Protein AF-A0A1D8UYF3-F1 (afdb_monomer)

Sequence (116 aa):
MKKTNLPPIASELTPRPKADLSKLRSPISASDQQVEENSRRLGAHWGATTSLDLPRSVPMASLRIVIPEYVDRDLALKAAEDRVTKQYLVLKALSDAGFRVDPQDLVEDKRKLRGR

Secondary structure (DSSP, 8-state):
-----PPPGGGTSSPPPPP-GGGSPPPP---HHHHHHHHHHHHHHTT----------PPP--------HHHHHHHHHHHHHTT--HHHHHHHHHHHTT----TTT--S-SGGGGG-

Solvent-accessible surface area (backbone atoms only — not comparable to full-atom values): 7822 Å² total; per-residue (Å²): 131,86,77,78,90,67,81,62,72,72,68,73,72,51,82,74,79,79,78,63,68,88,75,54,75,75,79,71,86,69,51,70,68,59,51,52,51,50,52,53,50,49,38,63,74,73,58,72,74,75,80,71,80,71,77,84,73,74,88,84,82,89,85,88,83,89,74,61,70,69,58,57,52,52,44,51,51,51,18,60,76,74,59,34,40,62,66,37,57,54,52,49,53,40,39,76,73,68,47,96,64,61,76,86,75,64,53,54,59,72,75,76,65,75,79,115

Foldseek 3Di:
DPDPPDPDPVVVVDPDPDDPPVPDPDDDPDDPVNVVVVVVVCCVVVPVVPPPPDPPDDDDDDDDDDDDPVVVVVLVVVLVVQVADSVLVVLVVCVVVPDDDDVVNNDRDPPVVVPD

Mean predicted aligned error: 17.07 Å

pLDDT: mean 78.76, std 14.31, range [40.91, 98.31]

Structure (mmCIF, N/CA/C/O backbone):
data_AF-A0A1D8UYF3-F1
#
_entry.id   AF-A0A1D8UYF3-F1
#
loop_
_atom_site.group_PDB
_atom_site.id
_atom_site.type_symbol
_atom_site.label_atom_id
_atom_site.label_alt_id
_atom_site.label_comp_id
_atom_site.label_asym_id
_atom_site.label_entity_id
_atom_site.label_seq_id
_atom_site.pdbx_PDB_ins_code
_atom_site.Cartn_x
_atom_site.Cartn_y
_atom_site.Cartn_z
_atom_site.occupancy
_atom_site.B_iso_or_equiv
_atom_site.auth_seq_id
_atom_site.auth_comp_id
_atom_site.auth_asym_id
_atom_site.auth_atom_id
_atom_site.pdbx_PDB_model_num
ATOM 1 N N . MET A 1 1 ? -41.875 13.178 -0.061 1.00 47.38 1 MET A N 1
ATOM 2 C CA . MET A 1 1 ? -40.648 13.686 0.596 1.00 47.38 1 MET A CA 1
ATOM 3 C C . MET A 1 1 ? -41.017 14.925 1.400 1.00 47.38 1 MET A C 1
ATOM 5 O O . MET A 1 1 ? -41.475 15.895 0.806 1.00 47.38 1 MET A O 1
ATOM 9 N N . LYS A 1 2 ? -40.934 14.880 2.738 1.00 48.88 2 LYS A N 1
ATOM 10 C CA . LYS A 1 2 ? -41.199 16.057 3.585 1.00 48.88 2 LYS A CA 1
ATOM 11 C C . LYS A 1 2 ? -40.059 17.055 3.365 1.00 48.88 2 LYS A C 1
ATOM 13 O O . LYS A 1 2 ? -38.916 16.734 3.668 1.00 48.88 2 LYS A O 1
ATOM 18 N N . LYS A 1 3 ? -40.361 18.216 2.778 1.00 57.12 3 LYS A N 1
ATOM 19 C CA . LYS A 1 3 ? -39.394 19.306 2.597 1.00 57.12 3 LYS A CA 1
ATOM 20 C C . LYS A 1 3 ? -38.932 19.751 3.985 1.00 57.12 3 LYS A C 1
ATOM 22 O O . LYS A 1 3 ? -39.763 20.098 4.821 1.00 57.12 3 LYS A O 1
ATOM 27 N N . THR A 1 4 ? -37.635 19.674 4.251 1.00 59.25 4 THR A N 1
ATOM 28 C CA . THR A 1 4 ? -37.046 20.218 5.472 1.00 59.25 4 THR A CA 1
ATOM 29 C C . THR A 1 4 ? -37.200 21.738 5.429 1.00 59.25 4 THR A C 1
ATOM 31 O O . THR A 1 4 ? -36.742 22.387 4.491 1.00 59.25 4 THR A O 1
ATOM 34 N N . ASN A 1 5 ? -37.900 22.307 6.414 1.00 69.19 5 ASN A N 1
ATOM 35 C CA . ASN A 1 5 ? -38.014 23.755 6.602 1.00 69.19 5 ASN A CA 1
ATOM 36 C C . ASN A 1 5 ? -36.675 24.278 7.135 1.00 69.19 5 ASN A C 1
ATOM 38 O O . ASN A 1 5 ? -36.508 24.492 8.333 1.00 69.19 5 ASN A O 1
ATOM 42 N N . LEU A 1 6 ? -35.694 24.401 6.248 1.00 67.62 6 LEU A N 1
ATOM 43 C CA . LEU A 1 6 ? -34.443 25.080 6.552 1.00 67.62 6 LEU A CA 1
ATOM 44 C C . LEU A 1 6 ? -34.622 26.575 6.266 1.00 67.62 6 LEU A C 1
ATOM 46 O O . LEU A 1 6 ? -35.240 26.926 5.254 1.00 67.62 6 LEU A O 1
ATOM 50 N N . PRO A 1 7 ? -34.119 27.460 7.141 1.00 69.31 7 PRO A N 1
ATOM 51 C CA . PRO A 1 7 ? -34.153 28.885 6.873 1.00 69.31 7 PRO A CA 1
ATOM 52 C C . PRO A 1 7 ? -33.343 29.198 5.600 1.00 69.31 7 PRO A C 1
ATOM 54 O O . PRO A 1 7 ? -32.319 28.563 5.339 1.00 69.31 7 PRO A O 1
ATOM 57 N N . PRO A 1 8 ? -33.799 30.153 4.774 1.00 76.31 8 PRO A N 1
ATOM 58 C CA . PRO A 1 8 ? -33.112 30.524 3.543 1.00 76.31 8 PRO A CA 1
ATOM 59 C C . PRO A 1 8 ? -31.728 31.113 3.845 1.00 76.31 8 PRO A C 1
ATOM 61 O O . PRO A 1 8 ? -31.583 31.912 4.768 1.00 76.31 8 PRO A O 1
ATOM 64 N N . ILE A 1 9 ? -30.730 30.776 3.020 1.00 68.50 9 ILE A N 1
ATOM 65 C CA . ILE A 1 9 ? -29.310 31.173 3.170 1.00 68.50 9 ILE A CA 1
ATOM 66 C C . ILE A 1 9 ? -29.142 32.695 3.329 1.00 68.50 9 ILE A C 1
ATOM 68 O O . ILE A 1 9 ? -28.274 33.162 4.058 1.00 68.50 9 ILE A O 1
ATOM 72 N N . ALA A 1 10 ? -30.026 33.489 2.716 1.00 70.25 10 ALA A N 1
ATOM 73 C CA . ALA A 1 10 ? -30.030 34.946 2.856 1.00 70.25 10 ALA A CA 1
ATOM 74 C C . ALA A 1 10 ? -30.175 35.435 4.315 1.00 70.25 10 ALA A C 1
ATOM 76 O O . ALA A 1 10 ? -29.699 36.519 4.640 1.00 70.25 10 ALA A O 1
ATOM 77 N N . SER A 1 11 ? -30.784 34.639 5.201 1.00 66.75 11 SER A N 1
ATOM 78 C CA . SER A 1 11 ? -30.917 34.957 6.631 1.00 66.75 11 SER A CA 1
ATOM 79 C C . SER A 1 11 ? -29.602 34.853 7.415 1.00 66.75 11 SER A C 1
ATOM 81 O O . SER A 1 11 ? -29.463 35.480 8.463 1.00 66.75 11 SER A O 1
ATOM 83 N N . GLU A 1 12 ? -28.608 34.123 6.902 1.00 65.62 12 GLU A N 1
ATOM 84 C CA . GLU A 1 12 ? -27.280 34.030 7.523 1.00 65.62 12 GLU A CA 1
ATOM 85 C C . GLU A 1 12 ? -26.384 35.222 7.162 1.00 65.62 12 GLU A C 1
ATOM 87 O O . GLU A 1 12 ? -25.444 35.534 7.891 1.00 65.62 12 GLU A O 1
ATOM 92 N N . LEU A 1 13 ? -26.695 35.911 6.059 1.00 73.25 13 LEU A N 1
ATOM 93 C CA . LEU A 1 13 ? -25.927 37.050 5.550 1.00 73.25 13 LEU A CA 1
ATOM 94 C C . LEU A 1 13 ? -26.319 38.379 6.205 1.00 73.25 13 LEU A C 1
ATOM 96 O O . LEU A 1 13 ? -25.588 39.363 6.085 1.00 73.25 13 LEU A O 1
ATOM 100 N N . THR A 1 14 ? -27.458 38.438 6.901 1.00 76.38 14 THR A N 1
ATOM 101 C CA . THR A 1 14 ? -27.838 39.641 7.644 1.00 76.38 14 THR A CA 1
ATOM 102 C C . THR A 1 14 ? -26.985 39.766 8.907 1.00 76.38 14 THR A C 1
ATOM 104 O O . THR A 1 14 ? -26.939 38.816 9.697 1.00 76.38 14 THR A O 1
ATOM 107 N N . PRO A 1 15 ? -26.324 40.915 9.146 1.00 76.88 15 PRO A N 1
ATOM 108 C CA . PRO A 1 15 ? -25.549 41.117 10.360 1.00 76.88 15 PRO A CA 1
ATOM 109 C C . PRO A 1 15 ? -26.462 40.951 11.576 1.00 76.88 15 PRO A C 1
ATOM 111 O O . PRO A 1 15 ? -27.499 41.609 11.687 1.00 76.88 15 PRO A O 1
ATOM 114 N N . ARG A 1 16 ? -26.088 40.045 12.486 1.00 73.62 16 ARG A N 1
ATOM 115 C CA . ARG A 1 16 ? -26.868 39.799 13.702 1.00 73.62 16 ARG A CA 1
ATOM 116 C C . ARG A 1 16 ? -26.935 41.086 14.535 1.00 73.62 16 ARG A C 1
ATOM 118 O O . ARG A 1 16 ? -25.906 41.753 14.688 1.00 73.62 16 ARG A O 1
ATOM 125 N N . PRO A 1 17 ? -28.105 41.439 15.097 1.00 79.00 17 PRO A N 1
ATOM 126 C CA . PRO A 1 17 ? -28.211 42.582 15.991 1.00 79.00 17 PRO A CA 1
ATOM 127 C C . PRO A 1 17 ? -27.254 42.388 17.169 1.00 79.00 17 PRO A C 1
ATOM 129 O O . PRO A 1 17 ? -27.201 4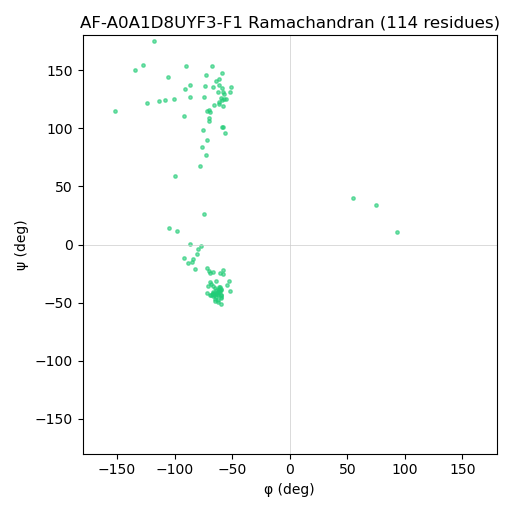1.312 17.770 1.00 79.00 17 PRO A O 1
ATOM 132 N N . LYS A 1 18 ? -26.464 43.423 17.475 1.00 77.62 18 LYS A N 1
ATOM 133 C CA . LYS A 1 18 ? -25.533 43.392 18.606 1.00 77.62 18 LYS A CA 1
ATOM 134 C C . LYS A 1 18 ? -26.335 43.165 19.887 1.00 77.62 18 LYS A C 1
ATOM 136 O O . LYS A 1 18 ? -27.278 43.905 20.159 1.00 77.62 18 LYS A O 1
ATOM 141 N N . ALA A 1 19 ? -25.965 42.141 20.653 1.00 78.81 19 ALA A N 1
ATOM 142 C CA . 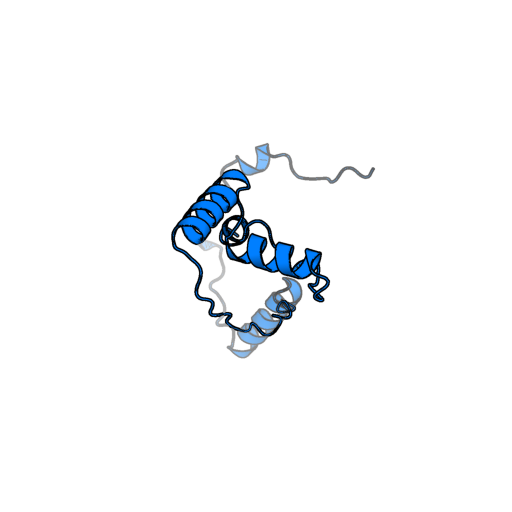ALA A 1 19 ? -26.573 41.896 21.952 1.00 78.81 19 ALA A CA 1
ATOM 143 C C . ALA A 1 19 ? -26.285 43.085 22.877 1.00 78.81 19 ALA A C 1
ATOM 145 O O . ALA A 1 19 ? -25.147 43.546 22.979 1.00 78.81 19 ALA A O 1
ATOM 146 N N . ASP A 1 20 ? -27.324 43.584 23.536 1.00 80.94 20 ASP A N 1
ATOM 147 C CA . ASP A 1 20 ? -27.201 44.656 24.514 1.00 80.94 20 ASP A CA 1
ATOM 148 C C . ASP A 1 20 ? -26.600 44.084 25.802 1.00 80.94 20 ASP A C 1
ATOM 150 O O . ASP A 1 20 ? -27.286 43.447 26.604 1.00 80.94 20 ASP A O 1
ATOM 154 N N . LEU A 1 21 ? -25.289 44.272 25.968 1.00 74.81 21 LEU A N 1
ATOM 155 C CA . LEU A 1 21 ? -24.515 43.702 27.072 1.00 74.81 21 LEU A CA 1
ATOM 156 C C . LEU A 1 21 ? -25.013 44.174 28.446 1.00 74.81 21 LEU A C 1
ATOM 158 O O . LEU A 1 21 ? -24.851 43.457 29.426 1.00 74.81 21 LEU A O 1
ATOM 162 N N . SER A 1 22 ? -25.664 45.342 28.511 1.00 73.81 22 SER A N 1
ATOM 163 C CA . SER A 1 22 ? -26.217 45.904 29.751 1.00 73.81 22 SER A CA 1
ATOM 164 C C . SER A 1 22 ? -27.433 45.137 30.283 1.00 73.81 22 SER A C 1
ATOM 166 O O . SER A 1 22 ? -27.729 45.184 31.476 1.00 73.81 22 SER A O 1
ATOM 168 N N . LYS A 1 23 ? -28.133 44.407 29.404 1.00 77.38 23 LYS A N 1
ATOM 169 C CA . LYS A 1 23 ? -29.309 43.589 29.740 1.00 77.38 23 LYS A CA 1
ATOM 170 C C . LYS A 1 23 ? -28.953 42.149 30.089 1.00 77.38 23 LYS A C 1
ATOM 172 O O . LYS A 1 23 ? -29.809 41.406 30.572 1.00 77.38 23 LYS A O 1
ATOM 177 N N . LEU A 1 24 ? -27.715 41.734 29.829 1.00 72.38 24 LEU A N 1
ATOM 178 C CA . LEU A 1 24 ? -27.242 40.414 30.213 1.00 72.38 24 LEU A CA 1
ATOM 179 C C . LEU A 1 24 ? -27.061 40.406 31.731 1.00 72.38 24 LEU A C 1
ATOM 181 O O . LEU A 1 24 ? -26.239 41.141 32.274 1.00 72.38 24 LEU A O 1
ATOM 185 N N . ARG A 1 25 ? -27.856 39.586 32.429 1.00 71.75 25 ARG A N 1
ATOM 186 C CA . ARG A 1 25 ? -27.664 39.372 33.866 1.00 71.75 25 ARG A CA 1
ATOM 187 C C . ARG A 1 25 ? -26.244 38.868 34.092 1.00 71.75 25 ARG A C 1
ATOM 189 O O . ARG A 1 25 ? -25.825 37.904 33.452 1.00 71.75 25 ARG A O 1
ATOM 196 N N . SER A 1 26 ? -25.534 39.512 35.016 1.00 64.56 26 SER A N 1
ATOM 197 C CA . SER A 1 26 ? -24.263 39.016 35.532 1.00 64.56 26 SER A CA 1
ATOM 198 C C . SER A 1 26 ? -24.455 37.560 35.960 1.00 64.56 26 SER A C 1
ATOM 200 O O . SER A 1 26 ? -25.485 37.257 36.576 1.00 64.56 26 SER A O 1
ATOM 202 N N . PRO A 1 27 ? -23.528 36.651 35.623 1.00 62.53 27 PRO A N 1
ATOM 203 C CA . PRO A 1 27 ? -23.661 35.269 36.034 1.00 62.53 27 PRO A CA 1
ATOM 204 C C . PRO A 1 27 ? -23.736 35.241 37.559 1.00 62.53 27 PRO A C 1
ATOM 206 O O . PRO A 1 27 ? -22.832 35.706 38.252 1.00 62.53 27 PRO A O 1
ATOM 209 N N . ILE A 1 28 ? -24.853 34.728 38.074 1.00 69.25 28 ILE A N 1
ATOM 210 C CA . ILE A 1 28 ? -24.930 34.251 39.452 1.00 69.25 28 ILE A CA 1
ATOM 211 C C . ILE A 1 28 ? -23.747 33.296 39.602 1.00 69.25 28 ILE A C 1
ATOM 213 O O . ILE A 1 28 ? -23.539 32.468 38.714 1.00 69.25 28 ILE A O 1
ATOM 217 N N . SER A 1 29 ? -22.953 33.443 40.663 1.00 69.06 29 SER A N 1
ATOM 218 C CA . SER A 1 29 ? -21.862 32.518 40.965 1.00 69.06 29 SER A CA 1
ATOM 219 C C . SER A 1 29 ? -22.448 31.110 41.070 1.00 69.06 29 SER A C 1
ATOM 221 O O . SER A 1 29 ? -23.037 30.753 42.091 1.00 69.06 29 SER A O 1
ATOM 223 N N . ALA A 1 30 ? -22.378 30.350 39.980 1.00 71.81 30 ALA A N 1
ATOM 224 C CA . ALA A 1 30 ? -22.796 28.965 39.966 1.00 71.81 30 ALA A CA 1
ATOM 225 C C . ALA A 1 30 ? -21.827 28.203 40.865 1.00 71.81 30 ALA A C 1
ATOM 227 O O . ALA A 1 30 ? -20.619 28.435 40.806 1.00 71.81 30 ALA A O 1
ATOM 228 N N . SER A 1 31 ? -22.352 27.332 41.719 1.00 84.56 31 SER A N 1
ATOM 229 C CA . SER A 1 31 ? -21.483 26.480 42.521 1.00 84.56 31 SER A CA 1
ATOM 230 C C . SER A 1 31 ? -20.759 25.480 41.620 1.00 84.56 31 SER A C 1
ATOM 232 O O . SER A 1 31 ? -21.281 25.083 40.575 1.00 84.56 31 SER A O 1
ATOM 234 N N . ASP A 1 32 ? -19.584 25.020 42.047 1.00 83.31 32 ASP A N 1
ATOM 235 C CA . ASP A 1 32 ? -18.798 24.034 41.294 1.00 83.31 32 ASP A CA 1
ATOM 236 C C . ASP A 1 32 ? -19.615 22.773 40.967 1.00 83.31 32 ASP A C 1
ATOM 238 O O . ASP A 1 32 ? -19.527 22.232 39.867 1.00 83.31 32 ASP A O 1
ATOM 242 N N . GLN A 1 33 ? -20.512 22.370 41.873 1.00 86.62 33 GLN A N 1
ATOM 243 C CA . GLN A 1 33 ? -21.431 21.249 41.661 1.00 86.62 33 GLN A CA 1
ATOM 244 C C . GLN A 1 33 ? -22.403 21.490 40.496 1.00 86.62 33 GLN A C 1
ATOM 246 O O . GLN A 1 33 ? -22.627 20.599 39.677 1.00 86.62 33 GLN A O 1
ATOM 251 N N . GLN A 1 34 ? -22.955 22.701 40.381 1.00 85.00 34 GLN A N 1
ATOM 252 C CA . GLN A 1 34 ? -23.856 23.060 39.281 1.00 85.00 34 GLN A CA 1
ATOM 253 C C . GLN A 1 34 ? -23.118 23.113 37.941 1.00 85.00 34 GLN A C 1
ATOM 255 O O . GLN A 1 34 ? -23.689 22.781 36.898 1.00 85.00 34 GLN A O 1
ATOM 260 N N . VAL A 1 35 ? -21.850 23.526 37.957 1.00 83.62 35 VAL A N 1
ATOM 261 C CA . VAL A 1 35 ? -20.993 23.537 36.767 1.00 83.62 35 VAL A CA 1
ATOM 262 C C . VAL A 1 35 ? -20.683 22.110 36.319 1.00 83.62 35 VAL A C 1
ATOM 264 O O . VAL A 1 35 ? -20.782 21.810 35.127 1.00 83.62 35 VAL A O 1
ATOM 267 N N . GLU A 1 36 ? -20.364 21.215 37.252 1.00 85.44 36 GLU A N 1
ATOM 268 C CA . GLU A 1 36 ? -20.029 19.822 36.953 1.00 85.44 36 GLU A CA 1
ATOM 269 C C . GLU A 1 36 ? -21.231 19.046 36.389 1.00 85.44 36 GLU A C 1
ATOM 271 O O . GLU A 1 36 ? -21.113 18.348 35.376 1.00 85.44 36 GLU A O 1
ATOM 276 N N . GLU A 1 37 ? -22.417 19.229 36.973 1.00 87.50 37 GLU A N 1
ATOM 277 C CA . GLU A 1 37 ? -23.647 18.585 36.504 1.00 87.50 37 GLU A CA 1
ATOM 278 C C . GLU A 1 37 ? -24.072 19.092 35.117 1.00 87.50 37 GLU A C 1
ATOM 280 O O . GLU A 1 37 ? -24.390 18.291 34.230 1.00 87.50 37 GLU A O 1
ATOM 285 N N . ASN A 1 38 ? -23.996 20.408 34.878 1.00 85.38 38 ASN A N 1
ATOM 286 C CA . ASN A 1 38 ? -24.252 20.982 33.555 1.00 85.38 38 ASN A CA 1
ATOM 287 C C . ASN A 1 38 ? -23.242 20.495 32.514 1.00 85.38 38 ASN A C 1
ATOM 289 O O . ASN A 1 38 ? -23.633 20.162 31.395 1.00 85.38 38 ASN A O 1
ATOM 293 N N . SER A 1 39 ? -21.962 20.401 32.880 1.00 85.25 39 SER A N 1
ATOM 294 C CA . SER A 1 39 ? -20.909 19.900 31.991 1.00 85.25 39 SER A CA 1
ATOM 295 C C . SER A 1 39 ? -21.162 18.444 31.600 1.00 85.25 39 SER A C 1
ATOM 297 O O . SER A 1 39 ? -21.093 18.098 30.419 1.00 85.25 39 SER A O 1
ATOM 299 N N . ARG A 1 40 ? -21.552 17.598 32.563 1.00 83.31 40 ARG A N 1
ATOM 300 C CA . ARG A 1 40 ? -21.904 16.193 32.313 1.00 83.31 40 ARG A CA 1
ATOM 301 C C . ARG A 1 40 ? -23.138 16.069 31.419 1.00 83.31 40 ARG A C 1
ATOM 303 O O . ARG A 1 40 ? -23.133 15.295 30.462 1.00 83.31 40 ARG A O 1
ATOM 310 N N . ARG A 1 41 ? -24.180 16.858 31.695 1.00 83.75 41 ARG A N 1
ATOM 311 C CA . ARG A 1 41 ? -25.420 16.876 30.908 1.00 83.75 41 ARG A CA 1
ATOM 312 C C . ARG A 1 41 ? -25.180 17.341 29.472 1.00 83.75 41 ARG A C 1
ATOM 314 O O . ARG A 1 41 ? -25.723 16.739 28.550 1.00 83.75 41 ARG A O 1
ATOM 321 N N . LEU A 1 42 ? -24.360 18.373 29.272 1.00 78.12 42 LEU A N 1
ATOM 322 C CA . LEU A 1 42 ? -23.981 18.855 27.942 1.00 78.12 42 LEU A CA 1
ATOM 323 C C . LEU A 1 42 ? -23.124 17.831 27.194 1.00 78.12 42 LEU A C 1
ATOM 325 O O . LEU A 1 42 ? -23.398 17.568 26.026 1.00 78.12 42 LEU A O 1
ATOM 329 N N . GLY A 1 43 ? -22.156 17.201 27.863 1.00 74.50 43 GLY A N 1
ATOM 330 C CA . GLY A 1 43 ? -21.342 16.135 27.271 1.00 74.50 43 GLY A CA 1
ATOM 331 C C . GLY A 1 43 ? -22.174 14.934 26.812 1.00 74.50 43 GLY A C 1
ATOM 332 O O . GLY A 1 43 ? -21.938 14.401 25.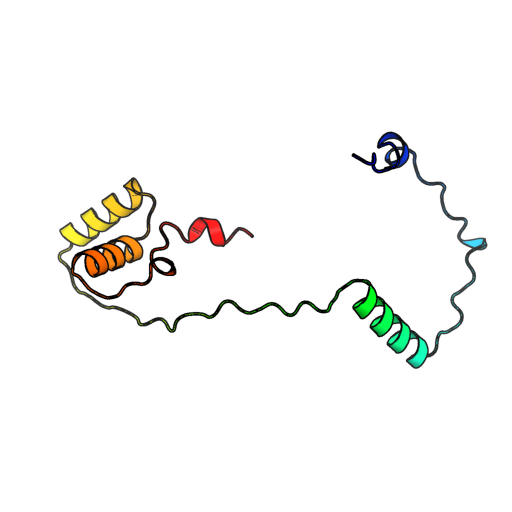729 1.00 74.50 43 GLY A O 1
ATOM 333 N N . ALA A 1 44 ? -23.195 14.553 27.586 1.00 77.25 44 ALA A N 1
ATOM 334 C CA . ALA A 1 44 ? -24.129 13.491 27.214 1.00 77.25 44 ALA A CA 1
ATOM 335 C C . ALA A 1 44 ? -25.084 13.909 26.081 1.00 77.25 44 ALA A C 1
ATOM 337 O O . ALA A 1 44 ? -25.331 13.133 25.162 1.00 77.25 44 ALA A O 1
ATOM 338 N N . HIS A 1 45 ? -25.613 15.137 26.124 1.00 73.94 45 HIS A N 1
ATOM 339 C CA . HIS A 1 45 ? -26.584 15.621 25.139 1.00 73.94 45 HIS A CA 1
ATOM 340 C C . HIS A 1 45 ? -25.964 15.878 23.759 1.00 73.94 45 HIS A C 1
ATOM 342 O O . HIS A 1 45 ? -26.600 15.606 22.745 1.00 73.94 45 HIS A O 1
ATOM 348 N N . TRP A 1 46 ? -24.719 16.360 23.719 1.00 69.31 46 TRP A N 1
ATOM 349 C CA . TRP A 1 46 ? -23.997 16.677 22.482 1.00 69.31 46 TRP A CA 1
ATOM 350 C C . TRP A 1 46 ? -23.038 15.568 22.026 1.00 69.31 46 TRP A C 1
ATOM 352 O O . TRP A 1 46 ? -22.256 15.772 21.102 1.00 69.31 46 TRP A O 1
ATOM 362 N N . GLY A 1 47 ? -23.130 14.376 22.626 1.00 56.19 47 GLY A N 1
ATOM 363 C CA . GLY A 1 47 ? -22.517 13.167 22.079 1.00 56.19 47 GLY A CA 1
ATOM 364 C C . GLY A 1 47 ? -21.001 13.072 22.249 1.00 56.19 47 GLY A C 1
ATOM 365 O O . GLY A 1 47 ? -20.340 12.463 21.415 1.00 56.19 47 GLY A O 1
ATOM 366 N N . ALA A 1 48 ? -20.437 13.590 23.343 1.00 56.88 48 ALA A N 1
ATOM 367 C CA . ALA A 1 48 ? -19.032 13.362 23.702 1.00 56.88 48 ALA A CA 1
ATOM 368 C C . ALA A 1 48 ? -18.778 11.941 24.256 1.00 56.88 48 ALA A C 1
ATOM 370 O O . ALA A 1 48 ? -17.856 11.721 25.038 1.00 56.88 48 ALA A O 1
ATOM 371 N N . THR A 1 49 ? -19.600 10.959 23.882 1.00 53.59 49 THR A N 1
ATOM 372 C CA . THR A 1 4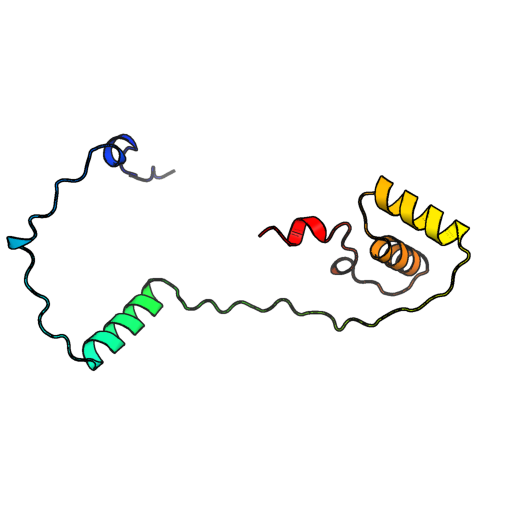9 ? -19.345 9.538 24.145 1.00 53.59 49 THR A CA 1
ATOM 373 C C . THR A 1 49 ? -18.774 8.904 22.884 1.00 53.59 49 THR A C 1
ATOM 375 O O . THR A 1 49 ? -19.345 7.989 22.298 1.00 53.59 49 THR A O 1
ATOM 378 N N . THR A 1 50 ? -17.638 9.424 22.425 1.00 57.53 50 THR A N 1
ATOM 379 C CA . THR A 1 50 ? -16.892 8.836 21.314 1.00 57.53 50 THR A CA 1
ATOM 380 C C . THR A 1 50 ? -16.156 7.603 21.839 1.00 57.53 50 THR A C 1
ATOM 382 O O . THR A 1 50 ? -14.989 7.671 22.215 1.00 57.53 50 THR A O 1
ATOM 385 N N . SER A 1 51 ? -16.836 6.458 21.904 1.00 60.25 51 SER A N 1
ATOM 386 C CA . SER A 1 51 ? -16.127 5.177 21.918 1.00 60.25 51 SER A CA 1
ATOM 387 C C . SER A 1 51 ? -15.578 4.969 20.509 1.00 60.25 51 SER A C 1
ATOM 389 O O . SER A 1 51 ? -16.255 4.486 19.609 1.00 60.25 51 SER A O 1
ATOM 391 N N . LEU A 1 52 ? -14.362 5.461 20.279 1.00 60.62 52 LEU A N 1
ATOM 392 C CA . LEU A 1 52 ? -13.607 5.108 19.086 1.00 60.62 52 LEU A CA 1
ATOM 393 C C . LEU A 1 52 ? -13.193 3.648 19.250 1.00 60.62 52 LEU A C 1
ATOM 395 O O . LEU A 1 52 ? -12.300 3.349 20.043 1.00 60.62 52 LEU A O 1
ATOM 399 N N . ASP A 1 53 ? -13.840 2.752 18.508 1.00 60.75 53 ASP A N 1
ATOM 400 C CA . ASP A 1 53 ? -13.295 1.422 18.265 1.00 60.75 53 ASP A CA 1
ATOM 401 C C . ASP A 1 53 ? -11.927 1.613 17.608 1.00 60.75 53 ASP A C 1
ATOM 403 O O . ASP A 1 53 ? -11.811 1.962 16.430 1.00 60.75 53 ASP A O 1
ATOM 407 N N . LEU A 1 54 ? -10.873 1.462 18.409 1.00 63.12 54 LEU A N 1
ATOM 408 C CA . LEU A 1 54 ? -9.506 1.498 17.918 1.00 63.12 54 LEU A CA 1
ATOM 409 C C . LEU A 1 54 ? -9.391 0.405 16.848 1.00 63.12 54 LEU A C 1
ATOM 411 O O . LEU A 1 54 ? -9.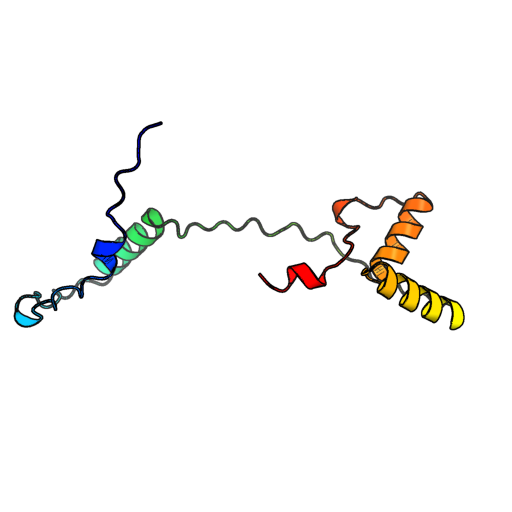725 -0.751 17.137 1.00 63.12 54 LEU A O 1
ATOM 415 N N . PRO A 1 55 ? -8.945 0.728 15.620 1.00 62.09 55 PRO A N 1
ATOM 416 C CA . PRO A 1 55 ? -8.771 -0.290 14.600 1.00 62.09 55 PRO A CA 1
ATOM 417 C C . PRO A 1 55 ? -7.840 -1.364 15.164 1.00 62.09 55 PRO A C 1
ATOM 419 O O . PRO A 1 55 ? -6.752 -1.052 15.655 1.00 62.09 55 PRO A O 1
ATOM 422 N N . ARG A 1 56 ? -8.285 -2.628 15.144 1.00 60.78 56 ARG A N 1
ATOM 423 C CA . ARG A 1 56 ? -7.461 -3.767 15.565 1.00 60.78 56 ARG A CA 1
ATOM 424 C C . ARG A 1 56 ? -6.211 -3.794 14.689 1.00 60.78 56 ARG A C 1
ATOM 426 O O . ARG A 1 56 ? -6.263 -4.232 13.546 1.00 60.78 56 ARG A O 1
ATOM 433 N N . SER A 1 57 ? -5.096 -3.302 15.221 1.00 64.88 57 SER A N 1
ATOM 434 C CA . SER A 1 57 ? -3.803 -3.404 14.556 1.00 64.88 57 SER A CA 1
ATOM 435 C C . SER A 1 57 ? -3.376 -4.864 14.581 1.00 64.88 57 SER A C 1
ATOM 437 O O . SER A 1 57 ? -3.130 -5.418 15.653 1.00 64.88 57 SER A O 1
ATOM 439 N N . VAL A 1 58 ? -3.265 -5.485 13.409 1.00 76.94 58 VAL A N 1
ATOM 440 C CA . VAL A 1 58 ? -2.604 -6.786 13.277 1.00 76.94 58 VAL A CA 1
ATOM 441 C C . VAL A 1 58 ? -1.156 -6.624 13.771 1.00 76.94 58 VAL A C 1
ATOM 443 O O . VAL A 1 58 ? -0.516 -5.614 13.448 1.00 76.94 58 VAL A O 1
ATOM 446 N N . PRO A 1 59 ? -0.624 -7.542 14.598 1.00 83.19 59 PRO A N 1
ATOM 447 C CA . PRO A 1 59 ? 0.767 -7.474 15.028 1.00 83.19 59 PRO A CA 1
ATOM 448 C C . PRO A 1 59 ? 1.692 -7.579 13.808 1.00 83.19 59 PRO A C 1
ATOM 450 O O . PRO A 1 59 ? 1.619 -8.533 13.037 1.00 83.19 59 PRO A O 1
ATOM 453 N N . MET A 1 60 ? 2.553 -6.578 13.620 1.00 83.75 60 MET A N 1
ATOM 454 C CA . MET A 1 60 ? 3.466 -6.504 12.478 1.00 83.75 60 MET A CA 1
ATOM 455 C C . MET A 1 60 ? 4.807 -7.168 12.806 1.00 83.75 60 MET A C 1
ATOM 457 O O . MET A 1 60 ? 5.407 -6.882 13.842 1.00 83.75 60 MET A O 1
ATOM 461 N N . ALA A 1 61 ? 5.311 -7.997 11.891 1.00 87.62 61 ALA A N 1
ATOM 462 C CA . ALA A 1 61 ? 6.664 -8.549 11.939 1.00 87.62 61 ALA A CA 1
ATOM 463 C C . ALA A 1 61 ? 7.573 -7.858 10.907 1.00 87.62 61 ALA A C 1
ATOM 465 O O . ALA A 1 61 ? 7.136 -7.516 9.808 1.00 87.62 61 ALA A O 1
ATOM 466 N N . SER A 1 62 ? 8.851 -7.651 11.244 1.00 88.88 62 SER A N 1
ATOM 467 C CA . SER A 1 62 ? 9.832 -7.082 10.311 1.00 88.88 62 SER A CA 1
ATOM 468 C C . SER A 1 62 ? 10.472 -8.175 9.456 1.00 88.88 62 SER A C 1
ATOM 470 O O . SER A 1 62 ? 11.053 -9.111 10.006 1.00 88.88 62 SER A O 1
ATOM 472 N N . LEU A 1 63 ? 10.451 -8.020 8.132 1.00 89.50 63 LEU A N 1
ATOM 473 C CA . LEU A 1 63 ? 11.141 -8.906 7.194 1.00 89.50 63 LEU A CA 1
ATOM 474 C C . LEU A 1 63 ? 12.464 -8.269 6.737 1.00 89.50 63 LEU A C 1
ATOM 476 O O . LEU A 1 63 ? 12.467 -7.150 6.226 1.00 89.50 63 LEU A O 1
ATOM 480 N N . ARG A 1 64 ? 13.586 -8.980 6.907 1.00 93.31 64 ARG A N 1
ATOM 481 C CA . ARG A 1 64 ? 14.904 -8.595 6.372 1.00 93.31 64 ARG A CA 1
ATOM 482 C C . ARG A 1 64 ? 15.333 -9.606 5.315 1.00 93.31 64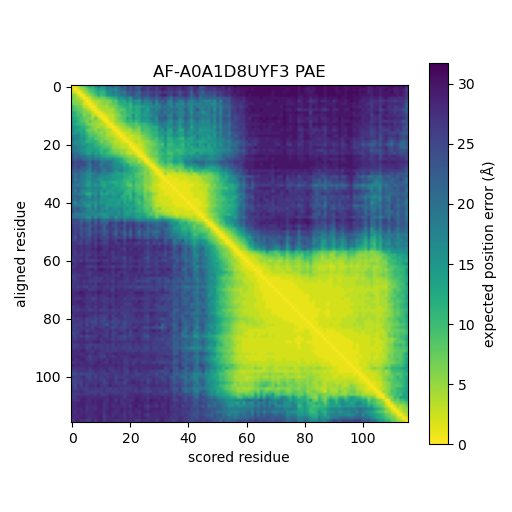 ARG A C 1
ATOM 484 O O . ARG A 1 64 ? 15.418 -10.791 5.616 1.00 93.31 64 ARG A O 1
ATOM 491 N N . ILE A 1 65 ? 15.617 -9.129 4.107 1.00 91.94 65 ILE A N 1
ATOM 492 C CA . ILE A 1 65 ? 16.094 -9.943 2.984 1.00 91.94 65 ILE A CA 1
ATOM 493 C C . ILE A 1 65 ? 17.264 -9.243 2.294 1.00 91.94 65 ILE A C 1
ATOM 495 O O . ILE A 1 65 ? 17.339 -8.015 2.292 1.00 91.94 65 ILE A O 1
ATOM 499 N N . VAL A 1 66 ? 18.169 -10.031 1.716 1.00 96.31 66 VAL A N 1
ATOM 500 C CA . VAL A 1 66 ? 19.257 -9.546 0.861 1.00 96.31 66 VAL A CA 1
ATOM 501 C C . VAL A 1 66 ? 18.924 -9.959 -0.564 1.00 96.31 66 VAL A C 1
ATOM 503 O O . VAL A 1 66 ? 18.694 -11.137 -0.826 1.00 96.31 66 VAL A O 1
ATOM 506 N N . ILE A 1 67 ? 18.877 -8.987 -1.467 1.00 95.94 67 ILE A N 1
ATOM 507 C CA . ILE A 1 67 ? 18.583 -9.195 -2.885 1.00 95.94 67 ILE A CA 1
ATOM 508 C C . ILE A 1 67 ? 19.677 -8.543 -3.735 1.00 95.94 67 ILE A C 1
ATOM 510 O O . ILE A 1 67 ? 20.326 -7.603 -3.266 1.00 95.94 67 ILE A O 1
ATOM 514 N N . PRO A 1 68 ? 19.904 -9.015 -4.972 1.00 98.31 68 PRO A N 1
ATOM 515 C CA . PRO A 1 68 ? 20.800 -8.335 -5.894 1.00 98.31 68 PRO A CA 1
ATOM 516 C C . PRO A 1 68 ? 20.349 -6.896 -6.159 1.00 98.31 68 PRO A C 1
ATOM 518 O O . PRO A 1 68 ? 19.154 -6.607 -6.209 1.00 98.31 68 PRO A O 1
ATOM 521 N N . GLU A 1 69 ? 21.308 -6.001 -6.390 1.00 97.75 69 GLU A N 1
ATOM 522 C CA . GLU A 1 69 ? 21.028 -4.571 -6.553 1.00 97.75 69 GLU A CA 1
ATOM 523 C C . GLU A 1 69 ? 20.081 -4.282 -7.725 1.00 97.75 69 GLU A C 1
ATOM 525 O O . GLU A 1 69 ? 19.190 -3.443 -7.612 1.00 97.75 69 GLU A O 1
ATOM 530 N N . TYR A 1 70 ? 20.226 -5.011 -8.835 1.00 97.75 70 TYR A N 1
ATOM 531 C CA . TYR A 1 70 ? 19.349 -4.847 -9.995 1.00 97.75 70 TYR A CA 1
ATOM 532 C C . TYR A 1 70 ? 17.884 -5.156 -9.654 1.00 97.75 70 TYR A C 1
ATOM 534 O O . TYR A 1 70 ? 16.997 -4.426 -10.082 1.00 97.75 70 TYR A O 1
ATOM 542 N N . VAL A 1 71 ? 17.633 -6.153 -8.798 1.00 97.19 71 VAL A N 1
ATOM 543 C CA . VAL A 1 71 ? 16.276 -6.502 -8.354 1.00 97.19 71 VAL A CA 1
ATOM 544 C C . VAL A 1 71 ? 15.683 -5.381 -7.507 1.00 97.19 71 VAL A C 1
ATOM 546 O O . VAL A 1 71 ? 14.513 -5.053 -7.672 1.00 97.19 71 VAL A O 1
ATOM 549 N N . ASP A 1 72 ? 16.467 -4.759 -6.620 1.00 96.44 72 ASP A N 1
ATOM 550 C CA . ASP A 1 72 ? 15.960 -3.643 -5.810 1.00 96.44 72 ASP A CA 1
ATOM 551 C C . ASP A 1 72 ? 15.587 -2.423 -6.666 1.00 96.44 72 ASP A C 1
ATOM 553 O O . ASP A 1 72 ? 14.583 -1.752 -6.389 1.00 96.44 72 ASP A O 1
ATOM 557 N N . ARG A 1 73 ? 16.367 -2.156 -7.723 1.00 97.12 73 ARG A N 1
ATOM 558 C CA . ARG A 1 73 ? 16.079 -1.091 -8.693 1.00 97.12 73 ARG A CA 1
ATOM 559 C C . ARG A 1 73 ? 14.796 -1.382 -9.467 1.00 97.12 73 ARG A C 1
ATOM 561 O O . ARG A 1 73 ? 13.922 -0.517 -9.509 1.00 97.12 73 ARG A O 1
ATOM 568 N N . ASP A 1 74 ? 14.644 -2.593 -9.998 1.00 97.31 74 ASP A N 1
ATOM 569 C CA . ASP A 1 74 ? 13.435 -3.002 -10.723 1.00 97.31 74 ASP A CA 1
ATOM 570 C C . ASP A 1 74 ? 12.195 -2.931 -9.820 1.00 97.31 74 ASP A C 1
ATOM 572 O O . ASP A 1 74 ? 11.144 -2.427 -10.219 1.00 97.31 74 ASP A O 1
ATOM 576 N N . LEU A 1 75 ? 12.332 -3.343 -8.557 1.00 95.69 75 LEU A N 1
ATOM 577 C CA . LEU A 1 75 ? 11.257 -3.291 -7.568 1.00 95.69 75 LEU A CA 1
ATOM 578 C C . LEU A 1 75 ? 10.873 -1.842 -7.225 1.00 95.69 75 LEU A C 1
ATOM 580 O O . LEU A 1 75 ? 9.694 -1.542 -7.030 1.00 95.69 75 LEU A O 1
ATOM 584 N N . ALA A 1 76 ? 11.841 -0.920 -7.189 1.00 94.56 76 ALA A N 1
ATOM 585 C CA . ALA A 1 76 ? 11.579 0.509 -7.021 1.00 94.56 76 ALA A CA 1
ATOM 586 C C . ALA A 1 76 ? 10.846 1.119 -8.226 1.00 94.56 76 ALA A C 1
ATOM 588 O O . ALA A 1 76 ? 9.891 1.872 -8.030 1.00 94.56 76 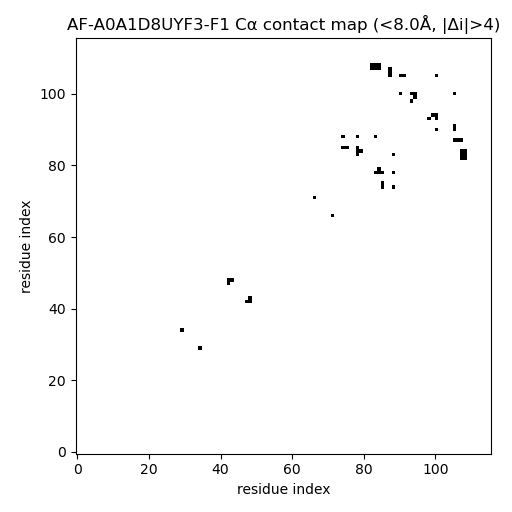ALA A O 1
ATOM 589 N N . LEU A 1 77 ? 11.270 0.782 -9.449 1.00 97.12 77 LEU A N 1
ATOM 590 C CA . LEU A 1 77 ? 10.632 1.249 -10.682 1.00 97.12 77 LEU A CA 1
ATOM 591 C C . LEU A 1 77 ? 9.187 0.757 -10.768 1.00 97.12 77 LEU A C 1
ATOM 593 O O . LEU A 1 77 ? 8.275 1.569 -10.916 1.00 97.12 77 LEU A O 1
ATOM 597 N N . LYS A 1 78 ? 8.962 -0.543 -10.551 1.00 95.75 78 LYS A N 1
ATOM 598 C CA . LYS A 1 78 ? 7.622 -1.138 -10.581 1.00 95.75 78 LYS A CA 1
ATOM 599 C C . LYS A 1 78 ? 6.689 -0.514 -9.544 1.00 95.75 78 LYS A C 1
ATOM 601 O O . LYS A 1 78 ? 5.544 -0.192 -9.846 1.00 95.75 78 LYS A O 1
ATOM 606 N N . ALA A 1 79 ? 7.190 -0.294 -8.328 1.00 93.81 79 ALA A N 1
ATOM 607 C CA . ALA A 1 79 ? 6.424 0.358 -7.271 1.00 93.81 79 ALA A CA 1
ATOM 608 C C . ALA A 1 79 ? 6.011 1.790 -7.660 1.00 93.81 79 ALA A C 1
ATOM 610 O O . ALA A 1 79 ? 4.887 2.205 -7.381 1.00 93.81 79 ALA A O 1
ATOM 611 N N . ALA A 1 80 ? 6.893 2.538 -8.329 1.00 92.50 80 ALA A N 1
ATOM 612 C CA . ALA A 1 80 ? 6.591 3.886 -8.799 1.00 92.50 80 ALA A CA 1
ATOM 613 C C . ALA A 1 80 ? 5.553 3.898 -9.936 1.00 92.50 80 ALA A C 1
ATOM 615 O O . ALA A 1 80 ? 4.628 4.712 -9.893 1.00 92.50 80 ALA A O 1
ATOM 616 N N . GLU A 1 81 ? 5.680 2.996 -10.913 1.00 93.62 81 GLU A N 1
ATOM 617 C CA . GLU A 1 81 ? 4.736 2.841 -12.031 1.00 93.62 81 GLU A CA 1
ATOM 618 C C . GLU A 1 81 ? 3.323 2.520 -11.543 1.00 93.62 81 GLU A C 1
ATOM 620 O O . GLU A 1 81 ? 2.364 3.212 -11.890 1.00 93.62 81 GLU A O 1
ATOM 625 N N . ASP A 1 82 ? 3.212 1.511 -10.679 1.00 92.06 82 ASP A N 1
ATOM 626 C CA . ASP A 1 82 ? 1.929 1.014 -10.180 1.00 92.06 82 ASP A CA 1
ATOM 627 C C . ASP A 1 82 ? 1.371 1.900 -9.046 1.00 92.06 82 ASP A C 1
ATOM 629 O O . ASP A 1 82 ? 0.258 1.684 -8.572 1.00 92.06 82 ASP A O 1
ATOM 633 N N . ARG A 1 83 ? 2.125 2.928 -8.622 1.00 90.31 83 ARG A N 1
ATOM 634 C CA . ARG A 1 83 ? 1.823 3.820 -7.486 1.00 90.31 83 ARG A CA 1
ATOM 635 C C . ARG A 1 83 ? 1.585 3.061 -6.180 1.00 90.31 83 ARG A C 1
ATOM 637 O O . ARG A 1 83 ? 0.728 3.441 -5.383 1.00 90.31 83 ARG A O 1
ATOM 644 N N . VAL A 1 84 ? 2.385 2.023 -5.954 1.00 91.69 84 VAL A N 1
ATOM 645 C CA . VAL A 1 84 ? 2.335 1.186 -4.755 1.00 91.69 84 VAL A CA 1
ATOM 646 C C . VAL A 1 84 ? 3.630 1.229 -3.953 1.00 91.69 84 VAL A C 1
ATOM 648 O O . VAL A 1 84 ? 4.619 1.855 -4.330 1.00 91.69 84 VAL A O 1
ATOM 651 N N . THR A 1 85 ? 3.641 0.573 -2.794 1.00 91.44 85 THR A N 1
ATOM 652 C CA . THR A 1 85 ? 4.862 0.421 -1.991 1.00 91.44 85 THR A CA 1
ATOM 653 C C . THR A 1 85 ? 5.632 -0.848 -2.357 1.00 91.44 85 THR A C 1
ATOM 655 O O . THR A 1 85 ? 5.044 -1.856 -2.745 1.00 91.44 85 THR A O 1
ATOM 658 N N . LYS A 1 86 ? 6.956 -0.846 -2.136 1.00 92.31 86 LYS A N 1
ATOM 659 C CA . LYS A 1 86 ? 7.789 -2.060 -2.234 1.00 92.31 86 LYS A CA 1
ATOM 660 C C . LYS A 1 86 ? 7.220 -3.210 -1.385 1.00 92.31 86 LYS A C 1
ATOM 662 O O . LYS A 1 86 ? 7.181 -4.351 -1.828 1.00 92.31 86 LYS A O 1
ATOM 667 N N . GLN A 1 87 ? 6.724 -2.891 -0.183 1.00 91.25 87 GLN A N 1
ATOM 668 C CA . GLN A 1 87 ? 6.084 -3.853 0.718 1.00 91.25 87 GLN A CA 1
ATOM 669 C C . GLN A 1 87 ? 4.853 -4.511 0.084 1.00 91.25 87 GLN A C 1
ATOM 671 O O . GLN A 1 87 ? 4.698 -5.722 0.205 1.00 91.25 87 GLN A O 1
ATOM 676 N N . TYR A 1 88 ? 4.000 -3.737 -0.593 1.00 92.25 88 TYR A N 1
ATOM 677 C CA . TYR A 1 88 ? 2.823 -4.274 -1.277 1.00 92.25 88 TYR A CA 1
ATOM 678 C C . TYR A 1 88 ? 3.221 -5.307 -2.336 1.00 92.25 88 TYR A C 1
ATOM 680 O O . TYR A 1 88 ? 2.658 -6.395 -2.356 1.00 92.25 88 TYR A O 1
ATOM 688 N N . LEU A 1 89 ? 4.238 -5.015 -3.155 1.00 94.00 89 LEU A N 1
ATOM 689 C CA . LEU A 1 89 ? 4.720 -5.957 -4.172 1.00 94.00 89 LEU A CA 1
ATOM 690 C C . LEU A 1 89 ? 5.238 -7.260 -3.551 1.00 94.00 89 LEU A C 1
ATOM 692 O O . LEU A 1 89 ? 4.942 -8.339 -4.056 1.00 94.00 89 LEU A O 1
ATOM 696 N N . VAL A 1 90 ? 5.960 -7.167 -2.431 1.00 93.31 90 VAL A N 1
ATOM 697 C CA . VAL A 1 90 ? 6.446 -8.345 -1.698 1.00 93.31 90 VAL A CA 1
ATOM 698 C C . VAL A 1 90 ? 5.282 -9.160 -1.129 1.00 93.31 90 VAL A C 1
ATOM 700 O O . VAL A 1 90 ? 5.247 -10.373 -1.307 1.00 93.31 90 VAL A O 1
ATOM 703 N N . LEU A 1 91 ? 4.306 -8.517 -0.481 1.00 92.56 91 LEU A N 1
ATOM 704 C CA . LEU A 1 91 ? 3.132 -9.205 0.069 1.00 92.56 91 LEU A CA 1
ATOM 705 C C . LEU A 1 91 ? 2.269 -9.840 -1.023 1.00 92.56 91 LEU A C 1
ATOM 707 O O . LEU A 1 91 ? 1.792 -10.957 -0.845 1.00 92.56 91 LEU A O 1
ATOM 711 N N . LYS A 1 92 ? 2.112 -9.163 -2.162 1.00 94.06 92 LYS A N 1
ATOM 712 C CA . LYS A 1 92 ? 1.414 -9.698 -3.330 1.00 94.06 92 LYS A CA 1
ATOM 713 C C . LYS A 1 92 ? 2.118 -10.941 -3.870 1.00 94.06 92 LYS A C 1
ATOM 715 O O . LYS A 1 92 ? 1.473 -11.967 -4.024 1.00 94.06 92 LYS A O 1
ATOM 720 N N . ALA A 1 93 ? 3.438 -10.892 -4.052 1.00 94.06 93 ALA A N 1
ATOM 721 C CA . ALA 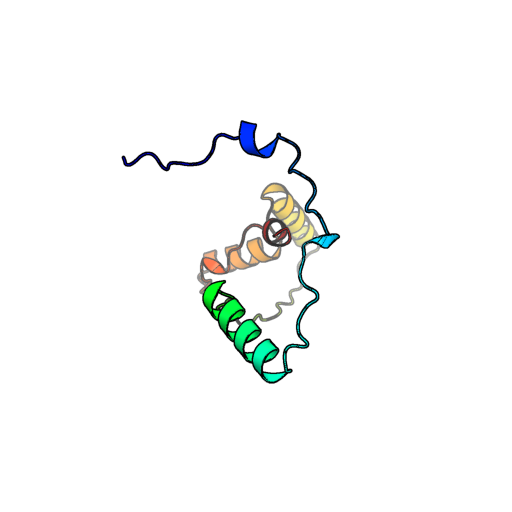A 1 93 ? 4.210 -12.053 -4.492 1.00 94.06 93 ALA A CA 1
ATOM 722 C C . ALA A 1 93 ? 4.119 -13.233 -3.504 1.00 94.06 93 ALA A C 1
ATOM 724 O O . ALA A 1 93 ? 4.046 -14.384 -3.926 1.00 94.06 93 ALA A O 1
ATOM 725 N N . LEU A 1 94 ? 4.083 -12.964 -2.193 1.00 93.56 94 LEU A N 1
ATOM 726 C CA . LEU A 1 94 ? 3.852 -13.997 -1.176 1.00 93.56 94 LEU A CA 1
ATOM 727 C C . LEU A 1 94 ? 2.433 -14.579 -1.267 1.00 93.56 94 LEU A C 1
ATOM 729 O O . LEU A 1 94 ? 2.268 -15.794 -1.188 1.00 93.56 94 LEU A O 1
ATOM 733 N N . SER A 1 95 ? 1.417 -13.742 -1.475 1.00 93.75 95 SER A N 1
ATOM 734 C CA . SER A 1 95 ? 0.045 -14.201 -1.714 1.00 93.75 95 SER A CA 1
ATOM 735 C C . SER A 1 95 ? -0.034 -15.096 -2.955 1.00 93.75 95 SER A C 1
ATOM 737 O O . SER A 1 95 ? -0.612 -16.179 -2.894 1.00 93.75 95 SER A O 1
ATOM 739 N N . ASP A 1 96 ? 0.593 -14.681 -4.057 1.00 94.88 96 ASP A N 1
ATOM 740 C CA . ASP A 1 96 ? 0.638 -15.432 -5.317 1.00 94.88 96 ASP A CA 1
ATOM 741 C C . ASP A 1 96 ? 1.395 -16.767 -5.161 1.00 94.88 96 ASP A C 1
ATOM 743 O O . ASP A 1 96 ? 1.049 -17.762 -5.794 1.00 94.88 96 ASP A O 1
ATOM 747 N N . ALA A 1 97 ? 2.388 -16.821 -4.266 1.00 95.69 97 ALA A N 1
ATOM 748 C CA . ALA A 1 97 ? 3.104 -18.042 -3.892 1.00 95.69 97 ALA A CA 1
ATOM 749 C C . ALA A 1 97 ? 2.317 -18.965 -2.932 1.00 95.69 97 ALA A C 1
ATOM 751 O O . ALA A 1 97 ? 2.815 -20.030 -2.568 1.00 95.69 97 ALA A O 1
ATOM 752 N N . GLY A 1 98 ? 1.101 -18.581 -2.522 1.00 95.56 98 GLY A N 1
ATOM 753 C CA . GLY A 1 98 ? 0.207 -19.394 -1.691 1.00 95.56 98 GLY A CA 1
ATOM 754 C C . GLY A 1 98 ? 0.313 -19.151 -0.183 1.00 95.56 98 GLY A C 1
ATOM 755 O O . GLY A 1 98 ? -0.261 -19.912 0.598 1.00 95.56 98 GLY A O 1
ATOM 756 N N . PHE A 1 99 ? 1.020 -18.106 0.259 1.00 94.31 99 PHE A N 1
ATOM 757 C CA . PHE A 1 99 ? 1.000 -17.713 1.667 1.00 94.31 99 PHE A CA 1
ATOM 758 C C . PHE A 1 99 ? -0.333 -17.054 2.026 1.00 94.31 99 PHE A C 1
ATOM 760 O O . PHE A 1 99 ? -0.933 -16.330 1.232 1.00 94.31 99 PHE A O 1
ATOM 767 N N . ARG A 1 100 ? -0.789 -17.267 3.264 1.00 92.06 100 ARG A N 1
ATOM 768 C CA . ARG A 1 100 ? -1.987 -16.599 3.774 1.00 92.06 100 ARG A CA 1
ATOM 769 C C . ARG A 1 100 ? -1.695 -15.112 3.982 1.00 92.06 100 ARG A C 1
ATOM 771 O O . ARG A 1 100 ? -0.996 -14.749 4.925 1.00 92.06 100 ARG A O 1
ATOM 778 N N . VAL A 1 101 ? -2.270 -14.277 3.125 1.00 88.56 101 VAL A N 1
ATOM 779 C CA . VAL A 1 101 ? -2.276 -12.817 3.246 1.00 88.56 101 VAL A CA 1
ATOM 780 C C . VAL A 1 101 ? -3.731 -12.372 3.217 1.00 88.56 101 VAL A C 1
ATOM 782 O O . VAL A 1 101 ? -4.454 -12.682 2.270 1.00 88.56 101 VAL A O 1
ATOM 785 N N . ASP A 1 102 ? -4.183 -11.684 4.263 1.00 86.75 102 ASP A N 1
ATOM 786 C CA . ASP A 1 102 ? -5.553 -11.185 4.288 1.00 86.75 102 ASP A CA 1
ATOM 787 C C . ASP A 1 102 ? -5.672 -9.988 3.317 1.00 86.75 102 ASP A C 1
ATOM 789 O O . ASP A 1 102 ? -4.804 -9.110 3.311 1.00 86.75 102 ASP A O 1
ATOM 793 N N . PRO A 1 103 ? -6.742 -9.888 2.500 1.00 81.56 103 PRO A N 1
ATOM 794 C CA . PRO A 1 103 ? -6.888 -8.809 1.514 1.00 81.56 103 PRO A CA 1
ATOM 795 C C . PRO A 1 103 ? -6.860 -7.398 2.115 1.00 81.56 103 PRO A C 1
ATOM 797 O O . PRO A 1 103 ? -6.561 -6.431 1.424 1.00 81.56 103 PRO A O 1
ATOM 800 N N . GLN A 1 104 ? -7.165 -7.278 3.409 1.00 81.25 104 GLN A N 1
ATOM 801 C CA . GLN A 1 104 ? -7.118 -6.017 4.149 1.00 81.25 104 GLN A CA 1
ATOM 802 C C . GLN A 1 104 ? -5.685 -5.504 4.358 1.00 81.25 104 GLN A C 1
ATOM 804 O O . GLN A 1 104 ? -5.487 -4.298 4.497 1.00 81.25 104 GLN A O 1
ATOM 809 N N . ASP A 1 105 ? -4.691 -6.396 4.337 1.00 75.75 105 ASP A N 1
ATOM 810 C CA . ASP A 1 105 ? -3.276 -6.054 4.499 1.00 75.75 105 ASP A CA 1
ATOM 811 C C . ASP A 1 105 ? -2.596 -5.706 3.159 1.00 75.75 105 ASP A C 1
ATOM 813 O O . ASP A 1 105 ? -1.538 -5.067 3.138 1.00 75.75 105 ASP A O 1
ATOM 817 N N . LEU A 1 106 ? -3.227 -6.051 2.029 1.00 79.81 106 LEU A N 1
ATOM 818 C CA . LEU A 1 106 ? -2.827 -5.674 0.667 1.00 79.81 106 LEU A CA 1
ATOM 819 C C . LEU A 1 106 ? -3.238 -4.226 0.357 1.00 79.81 106 LEU A C 1
ATOM 821 O O . LEU A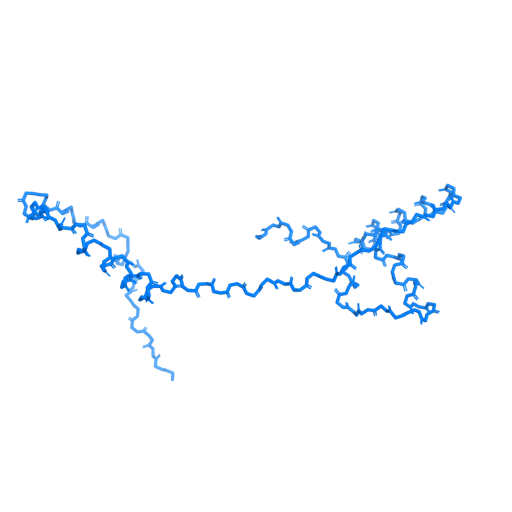 1 106 ? -4.105 -3.947 -0.468 1.00 79.81 106 LEU A O 1
ATOM 825 N N . VAL A 1 107 ? -2.599 -3.274 1.036 1.00 76.50 107 VAL A N 1
ATOM 826 C CA . VAL A 1 107 ? -2.880 -1.843 0.859 1.00 76.50 107 VAL A CA 1
ATOM 827 C C . VAL A 1 107 ? -1.958 -1.247 -0.201 1.00 76.50 107 VAL A C 1
ATOM 829 O O . VAL A 1 107 ? -0.758 -1.079 0.029 1.00 76.50 107 VAL A O 1
ATOM 832 N N . GLU A 1 108 ? -2.545 -0.892 -1.343 1.00 70.69 108 GLU A N 1
ATOM 833 C CA . GLU A 1 108 ? -1.843 -0.367 -2.519 1.00 70.69 108 GLU A CA 1
ATOM 834 C C . GLU A 1 108 ? -1.117 0.955 -2.222 1.00 70.69 108 GLU A C 1
ATOM 836 O O . GLU A 1 108 ? 0.037 1.096 -2.603 1.00 70.69 108 GLU A O 1
ATOM 841 N N . ASP A 1 109 ? -1.680 1.872 -1.423 1.00 65.81 109 ASP A N 1
ATOM 842 C CA . ASP A 1 109 ? -0.984 3.114 -1.053 1.00 65.81 109 ASP A CA 1
ATOM 843 C C . ASP A 1 109 ? -1.422 3.678 0.314 1.00 65.81 109 ASP A C 1
ATOM 845 O O . ASP A 1 109 ? -2.549 4.142 0.501 1.00 65.81 109 ASP A O 1
ATOM 849 N N . LYS A 1 110 ? -0.499 3.700 1.286 1.00 61.38 110 LYS A N 1
ATOM 850 C CA . LYS A 1 110 ? -0.723 4.295 2.619 1.00 61.38 110 LYS A CA 1
ATOM 851 C C . LYS A 1 110 ? -0.567 5.824 2.643 1.00 61.38 110 LYS A C 1
ATOM 853 O O . LYS A 1 110 ? -0.877 6.439 3.664 1.00 61.38 110 LYS A O 1
ATOM 858 N N . ARG A 1 111 ? -0.104 6.473 1.563 1.00 57.47 111 ARG A N 1
ATOM 859 C CA . ARG A 1 111 ? 0.093 7.938 1.527 1.00 57.47 111 ARG A CA 1
ATOM 860 C C . ARG A 1 111 ? -1.229 8.706 1.537 1.00 57.47 111 ARG A C 1
ATOM 862 O O . ARG A 1 111 ? -1.300 9.756 2.170 1.00 57.47 111 ARG A O 1
ATOM 869 N N . LYS A 1 112 ? -2.296 8.161 0.940 1.00 53.34 112 LYS A N 1
ATOM 870 C CA . LYS A 1 112 ? -3.644 8.767 0.975 1.00 53.34 112 LYS A CA 1
ATOM 871 C C . LYS A 1 112 ? -4.293 8.785 2.364 1.00 53.34 112 LYS A C 1
ATOM 873 O O . LYS A 1 112 ? -5.153 9.623 2.610 1.00 53.34 112 LYS A O 1
ATOM 878 N N . LEU A 1 113 ? -3.888 7.896 3.273 1.00 54.53 113 LEU A N 1
ATOM 879 C CA . LEU A 1 113 ? -4.502 7.760 4.601 1.00 54.53 113 LEU A CA 1
ATOM 880 C C . LEU A 1 113 ? -3.953 8.743 5.649 1.00 54.53 113 LEU A C 1
ATOM 882 O O . LEU A 1 113 ? -4.561 8.888 6.699 1.00 54.53 113 LEU A O 1
ATOM 886 N N . ARG A 1 114 ? -2.839 9.441 5.382 1.00 55.41 114 ARG A N 1
ATOM 887 C CA . ARG A 1 114 ? -2.226 10.399 6.328 1.00 55.41 114 ARG A CA 1
ATOM 888 C C . ARG A 1 114 ? -2.785 11.830 6.252 1.00 55.41 114 ARG A C 1
ATOM 890 O O . ARG A 1 114 ? -2.297 12.695 6.969 1.00 55.41 114 ARG A O 1
ATOM 897 N N . GLY A 1 115 ? -3.755 12.087 5.373 1.00 51.34 115 GLY A N 1
ATOM 898 C CA . GLY A 1 115 ? -4.338 13.417 5.142 1.00 51.34 115 GLY A CA 1
ATOM 899 C C . GLY A 1 115 ? -5.729 13.639 5.744 1.00 51.34 115 GLY A C 1
ATOM 900 O O . GLY A 1 115 ? -6.400 14.583 5.333 1.00 51.34 115 GLY A O 1
ATOM 901 N N . ARG A 1 116 ? -6.192 12.768 6.645 1.00 40.91 116 ARG A N 1
ATOM 902 C CA . ARG A 1 116 ? -7.461 12.911 7.370 1.00 40.91 116 ARG A CA 1
ATOM 903 C C . ARG A 1 116 ? -7.234 12.811 8.865 1.00 40.91 116 ARG A C 1
ATOM 905 O O . ARG A 1 116 ? -6.396 11.970 9.254 1.00 40.91 116 ARG A O 1
#

Organism: NCBI:txid153496

Radius of gyration: 28.76 Å; Cα contacts (8 Å, |Δi|>4): 31; chains: 1; bounding box: 62×65×55 Å